Protein AF-A0A512CCF5-F1 (afdb_monomer_lite)

Structure (mmCIF, N/CA/C/O backbone):
data_AF-A0A512CCF5-F1
#
_entry.id   AF-A0A512CCF5-F1
#
loop_
_atom_site.group_PDB
_atom_site.id
_atom_site.type_symbol
_atom_site.label_atom_id
_atom_site.label_alt_id
_atom_site.label_comp_id
_atom_site.label_asym_id
_atom_site.label_entity_id
_atom_site.label_seq_id
_atom_site.pdbx_PDB_ins_code
_atom_site.Cartn_x
_atom_site.Cartn_y
_atom_site.Cartn_z
_atom_site.occupancy
_atom_site.B_iso_or_equiv
_atom_site.auth_seq_id
_atom_site.auth_comp_id
_atom_site.auth_asym_id
_atom_site.auth_atom_id
_atom_site.pdbx_PDB_model_num
ATOM 1 N N . MET A 1 1 ? -8.805 15.473 7.092 1.00 70.88 1 MET A N 1
ATOM 2 C CA . MET A 1 1 ? -7.429 14.934 7.214 1.00 70.88 1 MET A CA 1
ATOM 3 C C . MET A 1 1 ? -6.826 14.799 5.813 1.00 70.88 1 MET A C 1
ATOM 5 O O . MET A 1 1 ? -7.580 14.467 4.910 1.00 70.88 1 MET A O 1
ATOM 9 N N . GLN A 1 2 ? -5.536 15.087 5.593 1.00 82.81 2 GLN A N 1
ATOM 10 C CA . GLN A 1 2 ? -4.871 14.897 4.287 1.00 82.81 2 GLN A CA 1
ATOM 11 C C . GLN A 1 2 ? -3.796 13.814 4.416 1.00 82.81 2 GLN A C 1
ATOM 13 O O . GLN A 1 2 ? -2.992 13.859 5.346 1.00 82.81 2 GLN A O 1
ATOM 18 N N . ILE A 1 3 ? -3.793 12.852 3.493 1.00 86.88 3 ILE A N 1
ATOM 19 C CA . ILE A 1 3 ? -2.789 11.787 3.411 1.00 86.88 3 ILE A CA 1
ATOM 20 C C . ILE A 1 3 ? -2.024 11.971 2.103 1.00 86.88 3 ILE A C 1
ATOM 22 O O . ILE A 1 3 ? -2.631 12.115 1.045 1.00 86.88 3 ILE A O 1
ATOM 26 N N . GLU A 1 4 ? -0.697 11.986 2.190 1.00 92.94 4 GLU A N 1
ATOM 27 C CA . GLU A 1 4 ? 0.201 12.105 1.042 1.00 92.94 4 GLU A CA 1
ATOM 28 C C . GLU A 1 4 ? 0.975 10.799 0.856 1.00 92.94 4 GLU A C 1
ATOM 30 O O . GLU A 1 4 ? 1.547 10.260 1.810 1.00 92.94 4 GLU A O 1
ATOM 35 N N . ILE A 1 5 ? 0.977 10.311 -0.383 1.00 92.12 5 ILE A N 1
ATOM 36 C CA . ILE A 1 5 ? 1.761 9.163 -0.833 1.00 92.12 5 ILE A CA 1
ATOM 37 C C . ILE A 1 5 ? 2.896 9.713 -1.690 1.00 92.12 5 ILE A C 1
ATOM 39 O O . ILE A 1 5 ? 2.647 10.324 -2.730 1.00 92.12 5 ILE A O 1
ATOM 43 N N . ASN A 1 6 ? 4.135 9.509 -1.249 1.00 93.44 6 ASN A N 1
ATOM 44 C CA . ASN A 1 6 ? 5.304 10.029 -1.945 1.00 93.44 6 ASN A CA 1
ATOM 45 C C . ASN A 1 6 ? 5.865 8.976 -2.911 1.00 93.44 6 ASN A C 1
ATOM 47 O O . ASN A 1 6 ? 6.411 7.965 -2.478 1.00 93.44 6 ASN A O 1
ATOM 51 N N . ALA A 1 7 ? 5.781 9.242 -4.217 1.00 92.06 7 ALA A N 1
ATOM 52 C CA . ALA A 1 7 ? 6.284 8.344 -5.259 1.00 92.06 7 ALA A CA 1
ATOM 53 C C . ALA A 1 7 ? 7.811 8.151 -5.250 1.00 92.06 7 ALA A C 1
ATOM 55 O O . ALA A 1 7 ? 8.303 7.225 -5.877 1.00 92.06 7 ALA A O 1
ATOM 56 N N . TYR A 1 8 ? 8.575 8.981 -4.531 1.00 96.38 8 TYR A N 1
ATOM 57 C CA . TYR A 1 8 ? 10.008 8.748 -4.323 1.00 96.38 8 TYR A CA 1
ATOM 58 C C . TYR A 1 8 ? 10.304 7.651 -3.284 1.00 96.38 8 TYR A C 1
ATOM 60 O O . TYR A 1 8 ? 11.455 7.241 -3.164 1.00 96.38 8 TYR A O 1
ATOM 68 N N . ASN A 1 9 ? 9.298 7.181 -2.534 1.00 93.94 9 ASN A N 1
ATOM 69 C CA . ASN A 1 9 ? 9.463 6.138 -1.515 1.00 93.94 9 ASN A CA 1
ATOM 70 C C . ASN A 1 9 ? 9.306 4.711 -2.065 1.00 93.94 9 ASN A C 1
ATOM 72 O O . ASN A 1 9 ? 9.505 3.761 -1.312 1.00 93.94 9 ASN A O 1
ATOM 76 N N . PHE A 1 10 ? 8.924 4.549 -3.333 1.00 96.62 10 PHE A N 1
ATOM 77 C CA . PHE A 1 10 ? 8.738 3.244 -3.959 1.00 96.62 10 PHE A CA 1
ATOM 78 C C . PHE A 1 10 ? 9.091 3.283 -5.444 1.00 96.62 10 PHE A C 1
ATOM 80 O O . PHE A 1 10 ? 8.894 4.282 -6.130 1.00 96.62 10 PHE A O 1
ATOM 87 N N . SER A 1 11 ? 9.599 2.166 -5.942 1.00 97.00 11 SER A N 1
ATOM 88 C CA . SER A 1 11 ? 10.025 1.975 -7.327 1.00 97.00 11 SER A CA 1
ATOM 89 C C . SER A 1 11 ? 9.296 0.823 -8.021 1.00 97.00 11 SER A C 1
ATOM 91 O O . SER A 1 11 ? 9.315 0.729 -9.250 1.00 97.00 11 SER A O 1
ATOM 93 N N . ASP A 1 12 ? 8.588 -0.002 -7.251 1.00 96.56 12 ASP A N 1
ATOM 94 C CA . ASP A 1 12 ? 7.744 -1.081 -7.739 1.00 96.56 12 ASP A CA 1
ATOM 95 C C . ASP A 1 12 ? 6.428 -1.182 -6.943 1.00 96.56 12 ASP A C 1
ATOM 97 O O . ASP A 1 12 ? 6.149 -0.410 -6.020 1.00 96.56 12 ASP A O 1
ATOM 101 N N . LEU A 1 13 ? 5.572 -2.122 -7.350 1.00 95.00 13 LEU A N 1
ATOM 102 C CA . LEU A 1 13 ? 4.279 -2.341 -6.700 1.00 95.00 13 LEU A CA 1
ATOM 103 C C . LEU A 1 13 ? 4.420 -2.888 -5.280 1.00 95.00 13 LEU A C 1
ATOM 105 O O . LEU A 1 13 ? 3.559 -2.637 -4.442 1.0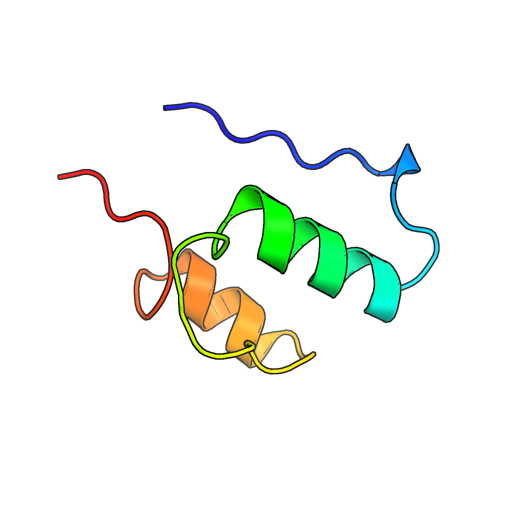0 95.00 13 LEU A O 1
ATOM 109 N N . ASP A 1 14 ? 5.483 -3.635 -5.010 1.00 94.44 14 ASP A N 1
ATOM 110 C CA . ASP A 1 14 ? 5.722 -4.201 -3.699 1.00 94.44 14 ASP A CA 1
ATOM 111 C C . ASP A 1 14 ? 6.029 -3.079 -2.691 1.00 94.44 14 ASP A C 1
ATOM 113 O O . ASP A 1 14 ? 5.358 -2.957 -1.659 1.00 94.44 14 ASP A O 1
ATOM 117 N N . GLU A 1 15 ? 6.965 -2.201 -3.023 1.00 95.44 15 GLU A N 1
ATOM 118 C CA . GLU A 1 15 ? 7.295 -1.022 -2.224 1.00 95.44 15 GLU A CA 1
ATOM 119 C C . GLU A 1 15 ? 6.098 -0.060 -2.110 1.00 95.44 15 GLU A C 1
ATOM 121 O O . GLU A 1 15 ? 5.860 0.520 -1.048 1.00 95.44 15 GLU A O 1
ATOM 126 N N . PHE A 1 16 ? 5.266 0.050 -3.155 1.00 95.25 16 PHE A N 1
ATOM 127 C CA . PHE A 1 16 ? 4.018 0.815 -3.093 1.00 95.25 16 PHE A CA 1
ATOM 128 C C . PHE A 1 16 ? 3.079 0.291 -1.997 1.00 95.25 16 PHE A C 1
ATOM 130 O O . PHE A 1 16 ? 2.582 1.077 -1.187 1.00 95.25 16 PHE A O 1
ATOM 137 N N . TYR A 1 17 ? 2.849 -1.025 -1.909 1.00 93.75 17 TYR A N 1
ATOM 138 C CA . TYR A 1 17 ? 1.983 -1.587 -0.865 1.00 93.75 17 TYR A CA 1
ATOM 139 C C . TYR A 1 17 ? 2.549 -1.384 0.551 1.00 93.75 17 TYR A C 1
ATOM 141 O O . TYR A 1 17 ? 1.776 -1.290 1.510 1.00 93.75 17 TYR A O 1
ATOM 149 N N . AS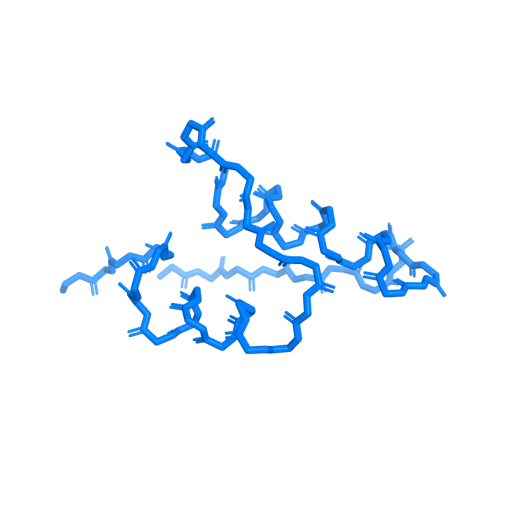P A 1 18 ? 3.870 -1.269 0.704 1.00 93.12 18 ASP A N 1
ATOM 150 C CA . ASP A 1 18 ? 4.497 -0.938 1.989 1.00 93.12 18 ASP A CA 1
ATOM 151 C C . ASP A 1 18 ? 4.274 0.534 2.383 1.00 93.12 18 ASP A C 1
ATOM 153 O O . ASP A 1 18 ? 3.996 0.829 3.556 1.00 93.12 18 ASP A O 1
ATOM 157 N N . GLU A 1 19 ? 4.291 1.455 1.414 1.00 94.19 19 GLU A N 1
ATOM 158 C CA . GLU A 1 19 ? 3.905 2.858 1.617 1.00 94.19 19 GLU A CA 1
ATOM 159 C C . GLU A 1 19 ? 2.414 2.961 1.992 1.00 94.19 19 GLU A C 1
ATOM 161 O O . GLU A 1 19 ? 2.072 3.619 2.980 1.00 94.19 19 GLU A O 1
ATOM 166 N N . ILE A 1 20 ? 1.524 2.230 1.301 1.00 92.00 20 ILE A N 1
ATOM 167 C CA . ILE A 1 20 ? 0.093 2.135 1.657 1.00 92.00 20 ILE A CA 1
ATOM 168 C C . ILE A 1 20 ? -0.074 1.655 3.095 1.00 92.00 20 ILE A C 1
ATOM 170 O O . ILE A 1 20 ? -0.789 2.284 3.879 1.00 92.00 20 ILE A O 1
ATOM 174 N N . LYS A 1 21 ? 0.619 0.579 3.478 1.00 90.12 21 LYS A N 1
ATOM 175 C CA . LYS A 1 21 ? 0.554 0.051 4.841 1.00 90.12 21 LYS A CA 1
ATOM 176 C C . LYS A 1 21 ? 0.942 1.113 5.870 1.00 90.12 21 LYS A C 1
ATOM 178 O O . LYS A 1 21 ? 0.273 1.280 6.889 1.00 90.12 21 LYS A O 1
ATOM 183 N N . THR A 1 22 ? 2.018 1.843 5.600 1.00 90.56 22 THR A N 1
ATOM 184 C CA . THR A 1 22 ? 2.572 2.849 6.513 1.00 90.56 22 THR A CA 1
ATOM 185 C C . THR A 1 22 ? 1.678 4.085 6.636 1.00 90.56 22 THR A C 1
ATOM 187 O O . THR A 1 22 ? 1.577 4.671 7.717 1.00 90.56 22 THR A O 1
ATOM 190 N N . LYS A 1 23 ? 1.011 4.493 5.552 1.00 91.00 23 LYS A N 1
ATOM 191 C CA . LYS A 1 23 ? 0.198 5.719 5.520 1.00 91.00 23 LYS A CA 1
ATOM 192 C C . LYS A 1 23 ? -1.267 5.491 5.876 1.00 91.00 23 LYS A C 1
ATOM 194 O O . LYS A 1 23 ? -1.846 6.326 6.568 1.00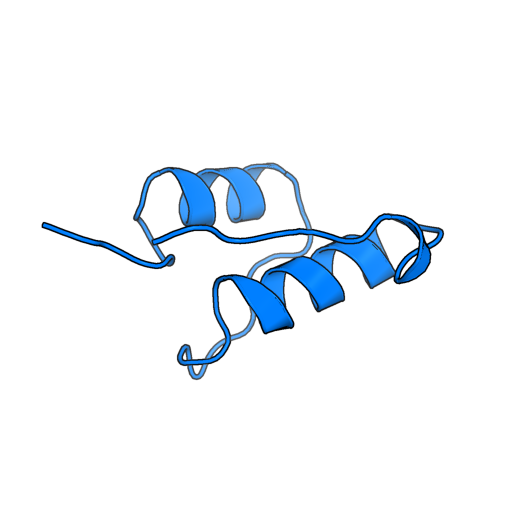 91.00 23 LYS A O 1
ATOM 199 N N . LEU A 1 24 ? -1.853 4.384 5.426 1.00 88.56 24 LEU A N 1
ATOM 200 C CA . LEU A 1 24 ? -3.301 4.152 5.463 1.00 88.56 24 LEU A CA 1
ATOM 201 C C . LEU A 1 24 ? -3.728 3.078 6.462 1.00 88.56 24 LEU A C 1
ATOM 203 O O . LEU A 1 24 ? -4.828 3.169 6.997 1.00 88.56 24 LEU A O 1
ATOM 207 N N . THR A 1 25 ? -2.875 2.093 6.760 1.00 86.56 25 THR A N 1
ATOM 208 C CA . THR A 1 25 ? -3.256 0.944 7.603 1.00 86.56 25 THR A CA 1
ATOM 209 C C . THR A 1 25 ? -2.317 0.712 8.787 1.00 86.56 25 THR A C 1
ATOM 211 O O . THR A 1 25 ? -2.266 -0.389 9.331 1.00 86.56 25 THR A O 1
ATOM 214 N N . LYS A 1 26 ? -1.567 1.735 9.219 1.00 83.19 26 LYS A N 1
ATOM 215 C CA . LYS A 1 26 ? -0.530 1.621 10.267 1.00 83.19 26 LYS A CA 1
ATOM 216 C C . LYS A 1 26 ? -1.026 1.097 11.622 1.00 83.19 26 LYS A C 1
ATOM 218 O O . LYS A 1 26 ? -0.221 0.630 12.417 1.00 83.19 26 LYS A O 1
ATOM 223 N N . ASN A 1 27 ? -2.329 1.210 11.878 1.00 82.62 27 ASN A N 1
ATOM 224 C CA . ASN A 1 27 ? -2.975 0.789 13.122 1.00 82.62 27 ASN A CA 1
ATOM 225 C C . ASN A 1 27 ? -3.677 -0.574 12.999 1.00 82.62 27 ASN A C 1
ATOM 227 O O . ASN A 1 27 ? -4.313 -1.010 13.953 1.00 82.62 27 ASN A O 1
ATOM 231 N N . LEU A 1 28 ? -3.606 -1.232 11.838 1.00 82.62 28 LEU A N 1
ATOM 232 C CA . LEU A 1 28 ? -4.122 -2.587 11.680 1.00 82.62 28 LEU A CA 1
ATOM 233 C C . LEU A 1 28 ? -3.058 -3.591 12.121 1.00 82.62 28 LEU A C 1
ATOM 235 O O . LEU A 1 28 ? -1.894 -3.490 11.733 1.00 82.62 28 LEU A O 1
ATOM 239 N N . GLU A 1 29 ? -3.464 -4.598 12.891 1.00 80.69 29 GLU A N 1
ATOM 240 C CA . GLU A 1 29 ? -2.563 -5.677 13.316 1.00 80.69 29 GLU A CA 1
ATOM 241 C C . GLU A 1 29 ? -2.233 -6.660 12.179 1.00 80.69 29 GLU A C 1
ATOM 243 O O . GLU A 1 29 ? -1.235 -7.379 12.241 1.00 80.69 29 GLU A O 1
ATOM 248 N N . PHE A 1 30 ? -3.044 -6.680 11.117 1.00 77.06 30 PHE A N 1
ATOM 249 C CA . PHE A 1 30 ? -2.860 -7.558 9.965 1.00 77.06 30 PHE A CA 1
ATOM 250 C C . PHE A 1 30 ? -2.302 -6.810 8.747 1.00 77.06 30 PHE A C 1
ATOM 252 O O . PHE A 1 30 ? -2.453 -5.598 8.589 1.00 77.06 30 PHE A O 1
ATOM 259 N N . LYS A 1 31 ? -1.642 -7.558 7.855 1.00 82.00 31 LYS A N 1
ATOM 260 C CA . LYS A 1 31 ? -1.164 -7.046 6.565 1.00 82.00 31 LYS A CA 1
ATOM 261 C C . LYS A 1 31 ? -2.278 -7.152 5.527 1.00 82.00 31 LYS A C 1
ATOM 263 O O . LYS A 1 31 ? -2.913 -8.199 5.426 1.00 82.00 31 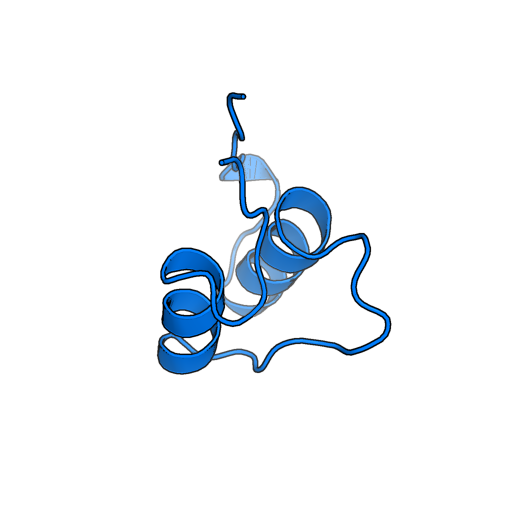LYS A O 1
ATOM 268 N N . ILE A 1 32 ? -2.468 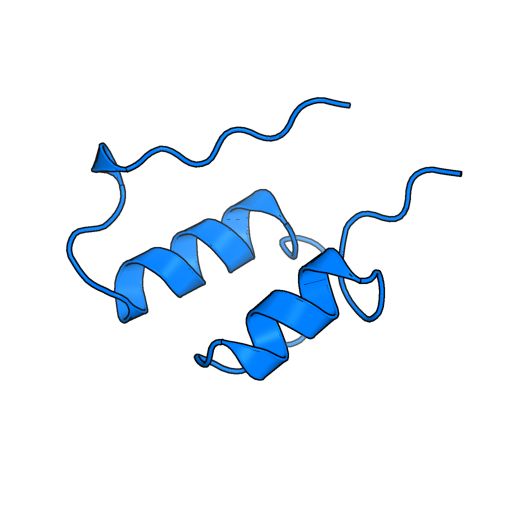-6.101 4.736 1.00 86.94 32 ILE A N 1
ATOM 269 C CA . ILE A 1 32 ? -3.345 -6.147 3.562 1.00 86.94 32 ILE A CA 1
ATOM 270 C C . ILE A 1 32 ? -2.745 -7.034 2.464 1.00 86.94 32 ILE A C 1
ATOM 272 O O . ILE A 1 32 ? -1.530 -7.256 2.415 1.00 86.94 32 ILE A O 1
ATOM 276 N N . GLY A 1 33 ? -3.603 -7.529 1.572 1.00 90.69 33 GLY A N 1
ATOM 277 C CA . GLY A 1 33 ? -3.160 -8.198 0.352 1.00 90.69 33 GLY A CA 1
ATOM 278 C C . GLY A 1 33 ? -2.356 -7.254 -0.548 1.00 90.69 33 GLY A C 1
ATOM 279 O O . GLY A 1 33 ? -2.605 -6.052 -0.587 1.00 90.69 33 GLY A O 1
ATOM 280 N N . ARG A 1 34 ? -1.387 -7.804 -1.285 1.00 93.56 34 ARG A N 1
ATOM 281 C CA . ARG A 1 34 ? -0.521 -7.057 -2.216 1.00 93.56 34 ARG A CA 1
ATOM 282 C C . ARG A 1 34 ? -1.085 -7.097 -3.634 1.00 93.56 34 ARG A C 1
ATOM 284 O O . ARG A 1 34 ? -0.461 -7.606 -4.560 1.00 93.56 34 ARG A O 1
ATOM 291 N N . ASN A 1 35 ? -2.325 -6.643 -3.776 1.00 94.56 35 ASN A N 1
ATOM 292 C CA . ASN A 1 35 ? -3.025 -6.551 -5.052 1.00 94.56 35 ASN A CA 1
ATOM 293 C C . ASN A 1 35 ? -3.980 -5.346 -5.056 1.00 94.56 35 ASN A C 1
ATOM 295 O O . ASN A 1 35 ? -4.251 -4.741 -4.016 1.00 94.56 35 ASN A O 1
ATOM 299 N N . LEU A 1 36 ? -4.476 -5.000 -6.245 1.00 93.12 36 LEU A N 1
ATOM 300 C CA . LEU A 1 36 ? -5.329 -3.827 -6.436 1.00 93.12 36 LEU A CA 1
ATOM 301 C C . LEU A 1 36 ? -6.703 -3.970 -5.772 1.00 93.12 36 LEU A C 1
ATOM 303 O O . LEU A 1 36 ? -7.253 -2.960 -5.341 1.00 93.12 36 LEU A O 1
ATOM 307 N N . ASP A 1 37 ? -7.221 -5.191 -5.629 1.00 92.75 37 ASP A N 1
ATOM 308 C CA . ASP A 1 37 ? -8.503 -5.434 -4.959 1.00 92.75 37 ASP A CA 1
ATOM 309 C C . ASP A 1 37 ? -8.401 -5.099 -3.464 1.00 92.75 37 ASP A C 1
ATOM 311 O O . ASP A 1 37 ? -9.186 -4.314 -2.942 1.00 92.75 37 ASP A O 1
ATOM 315 N N . ALA A 1 38 ? -7.353 -5.584 -2.794 1.00 89.94 38 ALA A N 1
ATOM 316 C CA . ALA A 1 38 ? -7.091 -5.275 -1.392 1.00 89.94 38 ALA A CA 1
ATOM 317 C C . ALA A 1 38 ? -6.807 -3.781 -1.169 1.00 89.94 38 ALA A C 1
ATOM 319 O O . ALA A 1 38 ? -7.218 -3.213 -0.158 1.00 89.94 38 ALA A O 1
ATOM 320 N N . PHE A 1 39 ? -6.123 -3.121 -2.110 1.00 91.00 39 PHE A N 1
ATOM 321 C CA . PHE A 1 39 ? -5.954 -1.668 -2.067 1.00 91.00 39 PHE A CA 1
ATOM 322 C C . PHE A 1 39 ? -7.300 -0.939 -2.194 1.00 91.00 39 PHE A C 1
ATOM 324 O O . PHE A 1 39 ? -7.570 -0.013 -1.428 1.00 91.00 39 PHE A O 1
ATOM 331 N N . ASN A 1 40 ? -8.168 -1.379 -3.105 1.00 90.88 40 ASN A N 1
ATOM 332 C CA . ASN A 1 40 ? -9.509 -0.826 -3.253 1.00 90.88 40 ASN A CA 1
ATOM 333 C C . ASN A 1 40 ? -10.356 -1.022 -1.982 1.00 90.88 40 ASN A C 1
ATOM 335 O O . ASN A 1 40 ? -11.043 -0.089 -1.572 1.00 90.88 40 ASN A O 1
ATOM 339 N N . ASP A 1 41 ? -10.245 -2.166 -1.300 1.00 88.81 41 ASP A N 1
ATOM 340 C CA . ASP A 1 41 ? -10.932 -2.408 -0.023 1.00 88.81 41 ASP A CA 1
ATOM 341 C C . ASP A 1 41 ? -10.482 -1.433 1.081 1.00 88.81 41 ASP A C 1
ATOM 343 O O . ASP A 1 41 ? -11.297 -0.967 1.884 1.00 88.81 41 ASP A O 1
ATOM 347 N N . VAL A 1 42 ? -9.190 -1.079 1.117 1.00 88.12 42 VAL A N 1
ATOM 348 C CA . VAL A 1 42 ? -8.660 -0.057 2.038 1.00 88.12 42 VAL A CA 1
ATOM 349 C C . VAL A 1 42 ? -9.291 1.307 1.755 1.00 88.12 42 VAL A C 1
ATOM 351 O O . VAL A 1 42 ? -9.704 1.986 2.696 1.00 88.12 42 VAL A O 1
ATOM 354 N N . LEU A 1 43 ? -9.399 1.699 0.481 1.00 86.56 43 LEU A N 1
ATOM 355 C CA . LEU A 1 43 ? -9.978 2.986 0.075 1.00 86.56 43 LEU A CA 1
ATOM 356 C C . LEU A 1 43 ? -11.494 3.058 0.287 1.00 86.56 43 LEU A C 1
ATOM 358 O O . LEU A 1 43 ? -12.009 4.103 0.674 1.00 86.56 43 LEU A O 1
ATOM 362 N N . ALA A 1 44 ? -12.203 1.952 0.065 1.00 86.06 44 ALA A N 1
ATOM 363 C CA . ALA A 1 44 ? -13.646 1.854 0.267 1.00 86.06 44 ALA A CA 1
ATOM 364 C C . ALA A 1 44 ? -14.054 1.859 1.755 1.00 86.06 44 ALA A C 1
ATOM 366 O O . ALA A 1 44 ? -15.243 1.841 2.067 1.00 86.06 44 ALA A O 1
ATOM 367 N N . GLY A 1 45 ? -13.084 1.886 2.676 1.00 74.44 45 GLY A N 1
ATOM 368 C CA . GLY A 1 45 ? -13.332 1.906 4.116 1.00 74.44 45 GLY A CA 1
ATOM 369 C C . GLY A 1 45 ? -13.527 0.521 4.735 1.00 74.44 45 GLY A C 1
ATOM 370 O O . GLY A 1 45 ? -13.870 0.437 5.910 1.00 74.44 45 GLY A O 1
ATOM 371 N N . GLY A 1 46 ? -13.270 -0.563 3.994 1.00 66.31 46 GLY A N 1
ATOM 372 C CA . GLY A 1 46 ? -13.283 -1.920 4.545 1.00 66.31 46 GLY A CA 1
ATOM 373 C C . GLY A 1 46 ? -12.172 -2.149 5.575 1.00 66.31 46 GLY A C 1
ATOM 374 O O . GLY A 1 46 ? -12.345 -2.943 6.495 1.00 66.31 46 GLY A O 1
ATOM 375 N N . PHE A 1 47 ? -11.053 -1.419 5.451 1.00 67.50 47 PHE A N 1
ATOM 376 C CA . PHE A 1 47 ? -9.864 -1.592 6.296 1.00 67.50 47 PHE A CA 1
ATOM 377 C C . PHE A 1 47 ? -9.068 -0.291 6.582 1.00 67.50 47 PHE A C 1
ATOM 379 O O . PHE A 1 47 ? -8.056 -0.343 7.272 1.00 67.50 47 PHE A O 1
ATOM 386 N N . GLY A 1 48 ? -9.461 0.871 6.044 1.00 62.00 48 GLY A N 1
ATOM 387 C CA . GLY A 1 48 ? -8.686 2.128 6.096 1.00 62.00 48 GLY A CA 1
ATOM 388 C C . GLY A 1 48 ? -9.113 3.154 7.161 1.00 62.00 48 GLY A C 1
ATOM 389 O O . GLY A 1 48 ? -9.902 2.865 8.058 1.00 62.00 48 GLY A O 1
ATOM 390 N N . VAL A 1 49 ? -8.581 4.384 7.053 1.00 58.75 49 VAL A N 1
ATOM 391 C CA . VAL A 1 49 ? -8.939 5.532 7.914 1.00 58.75 49 VAL A CA 1
ATOM 392 C C . VAL A 1 49 ? -10.375 5.969 7.612 1.00 58.75 49 VAL A C 1
ATOM 394 O O . VAL A 1 49 ? -10.625 6.658 6.627 1.00 58.75 49 VAL A O 1
ATOM 397 N N . PHE A 1 50 ? -11.312 5.564 8.464 1.00 58.28 50 PHE A N 1
ATOM 398 C CA . PHE A 1 50 ? -12.688 6.049 8.448 1.00 58.28 50 PHE A CA 1
ATOM 399 C C . PHE A 1 50 ? -12.766 7.343 9.271 1.00 58.28 50 PHE A C 1
ATOM 401 O O . PHE A 1 50 ? -12.514 7.316 10.475 1.00 58.28 50 PHE A O 1
ATOM 408 N N . ASP A 1 51 ? -13.069 8.466 8.620 1.00 55.03 51 ASP A N 1
ATOM 409 C CA . ASP A 1 51 ? -13.384 9.742 9.276 1.00 55.03 51 ASP A CA 1
ATOM 410 C C . ASP A 1 51 ? -14.879 10.000 9.035 1.00 55.03 51 ASP A C 1
ATOM 412 O O . ASP A 1 51 ? -15.329 9.981 7.886 1.00 55.03 51 ASP A O 1
ATOM 416 N N . CYS A 1 52 ? -15.646 10.120 10.118 1.00 52.06 52 CYS A N 1
ATOM 417 C CA . CYS A 1 52 ? -17.101 10.291 10.110 1.00 52.06 52 CYS A CA 1
ATOM 418 C C . CYS A 1 52 ? -17.521 11.757 9.984 1.00 52.06 52 CYS A C 1
ATOM 420 O O . CYS A 1 52 ? -16.870 12.613 10.626 1.00 52.06 52 CYS A O 1
#

InterPro domains:
  IPR000468 Barstar (barnase inhibitor) [PF01337] (2-45)
  IPR035905 Barstar-like superfamily [G3DSA:3.30.370.10] (1-51)
  IPR035905 Barstar-like superfamily [SSF52038] (3-47)

Secondary structure (DSSP, 8-state):
------GGG-SSHHHHHHHHHHHHSTT-SSPPPSSHHHHHHHHTTSSS----

Foldseek 3Di:
DDFDQDPVQDDDLVSSLVSCCVTWQVPPPDRFDSDPVSVVCSVVVVRTDDDD

Sequence (52 aa):
MQIEINAYNFSDLDEFYDEIKTKLTKNLEFKIGRNLDAFNDVLAGGFGVFDC

Radius of gyration: 10.71 Å; chains: 1; bounding box: 27×23×21 Å

Or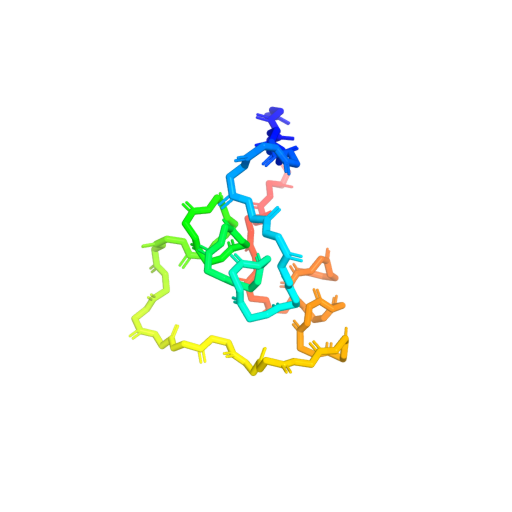ganism: NCBI:txid1350429

pLDDT: mean 85.52, std 11.66, range [52.06, 97.0]